Protein AF-A0AAU8IJD8-F1 (afdb_monomer)

Sequence (40 aa):
MVQLIFPTRHAVGLVSNSRIVAMIHIEIGTVKLKGTGFVP

Solvent-accessible surface area (backbone atoms only — not comparable to full-atom values): 2521 Å² total; per-residue (Å²): 85,85,77,42,74,44,96,34,57,41,32,41,31,37,40,46,96,86,71,51,74,49,73,50,66,54,78,83,72,44,64,77,47,68,27,65,96,50,82,134

Foldseek 3Di:
DWDDQDQLRQKTWDADPVRDIDMDGHDPPSVVVSN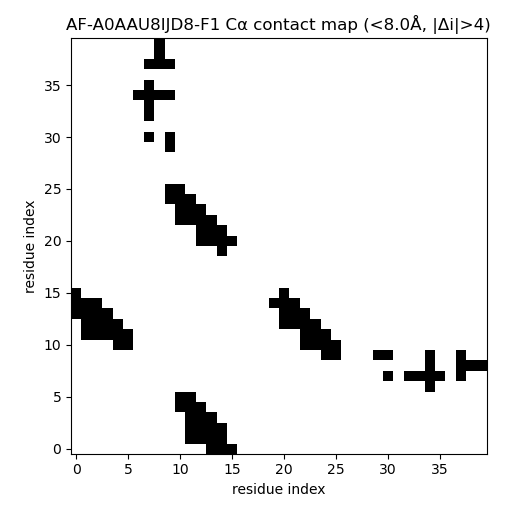VPPDD

Radius of gyration: 11.19 Å; Cα contacts (8 Å, |Δi|>4): 54; chains: 1; bounding box: 26×19×26 Å

Mean predicted aligned error: 2.24 Å

InterPro domains:
  IPR001127 Phosphotransferase system, sugar-specific permease EIIA type 1 [PF00358] (2-38)
  IPR011055 Duplicated hybrid motif [G3DSA:2.70.70.10] (1-40)
  IPR011055 Duplicated hybrid motif [SSF51261] (2-39)

Structure (mmCIF, N/CA/C/O backbone):
data_AF-A0AAU8IJD8-F1
#
_entry.id   AF-A0AAU8IJD8-F1
#
loop_
_atom_site.group_PDB
_atom_site.id
_atom_site.type_symbol
_atom_site.label_atom_id
_atom_site.label_alt_id
_atom_site.label_comp_id
_atom_site.label_asym_id
_atom_site.label_entity_id
_atom_site.label_seq_id
_atom_site.pdbx_PDB_ins_code
_atom_site.Cartn_x
_atom_site.Cartn_y
_atom_site.Cartn_z
_atom_site.occupancy
_atom_site.B_iso_or_equiv
_atom_site.auth_seq_id
_atom_site.auth_comp_id
_atom_site.auth_asym_id
_atom_site.auth_atom_id
_atom_site.pdbx_PDB_model_num
ATOM 1 N N . MET A 1 1 ? 10.630 -9.632 -8.620 1.00 91.19 1 MET A N 1
ATOM 2 C CA . MET A 1 1 ? 10.233 -10.229 -7.329 1.00 91.19 1 MET A CA 1
ATOM 3 C C . MET A 1 1 ? 9.712 -9.156 -6.385 1.00 91.19 1 MET A C 1
ATOM 5 O O . MET A 1 1 ? 10.046 -7.988 -6.577 1.00 91.19 1 MET A O 1
ATOM 9 N N . VAL A 1 2 ? 8.931 -9.559 -5.382 1.00 93.69 2 VAL A N 1
ATOM 10 C CA . VAL A 1 2 ? 8.595 -8.707 -4.233 1.00 93.69 2 VAL A CA 1
ATOM 11 C C . VAL A 1 2 ? 9.846 -8.525 -3.380 1.00 93.69 2 VAL A C 1
ATOM 13 O O . VAL A 1 2 ? 10.496 -9.508 -3.043 1.00 93.69 2 VAL A O 1
ATOM 16 N N . GLN A 1 3 ? 10.193 -7.277 -3.079 1.00 95.69 3 GLN A N 1
ATOM 17 C CA . GLN A 1 3 ? 11.366 -6.921 -2.269 1.00 95.69 3 GLN A CA 1
ATOM 18 C C . GLN A 1 3 ? 10.989 -6.310 -0.923 1.00 95.69 3 GLN A C 1
ATOM 20 O O . GLN A 1 3 ? 11.754 -6.384 0.032 1.00 95.69 3 GLN A O 1
ATOM 25 N N . LEU A 1 4 ? 9.816 -5.683 -0.848 1.00 96.00 4 LEU A N 1
ATOM 26 C CA . LEU A 1 4 ? 9.358 -4.988 0.344 1.00 96.00 4 LEU A CA 1
ATOM 27 C C . LEU A 1 4 ? 7.845 -5.110 0.451 1.00 96.00 4 LEU A C 1
ATOM 29 O O . LEU A 1 4 ? 7.136 -4.794 -0.500 1.00 96.00 4 LEU A O 1
ATOM 33 N N . ILE A 1 5 ? 7.359 -5.510 1.620 1.00 97.00 5 ILE A N 1
ATOM 34 C CA . ILE A 1 5 ? 5.949 -5.404 1.996 1.00 97.00 5 ILE A CA 1
ATOM 35 C C . ILE A 1 5 ? 5.898 -4.450 3.183 1.00 97.00 5 ILE A C 1
ATOM 37 O O . ILE A 1 5 ? 6.589 -4.658 4.180 1.00 97.00 5 ILE A O 1
ATOM 41 N N . PHE A 1 6 ? 5.113 -3.380 3.072 1.00 97.38 6 PHE A N 1
ATOM 42 C CA . PHE A 1 6 ? 4.988 -2.420 4.165 1.00 97.38 6 PHE A CA 1
ATOM 43 C C . PHE A 1 6 ? 4.218 -3.048 5.342 1.00 97.38 6 PHE A C 1
ATOM 45 O O . PHE A 1 6 ? 3.301 -3.834 5.105 1.00 97.38 6 PHE A O 1
ATOM 52 N N . PRO A 1 7 ? 4.504 -2.681 6.608 1.00 97.50 7 PRO A N 1
ATOM 53 C CA . PRO A 1 7 ? 3.897 -3.334 7.776 1.00 97.50 7 PRO A CA 1
ATOM 54 C C . PRO A 1 7 ? 2.362 -3.309 7.800 1.00 97.50 7 PRO A C 1
ATOM 56 O O . PRO A 1 7 ? 1.727 -4.275 8.204 1.00 97.50 7 PRO A O 1
ATOM 59 N N . THR A 1 8 ? 1.752 -2.218 7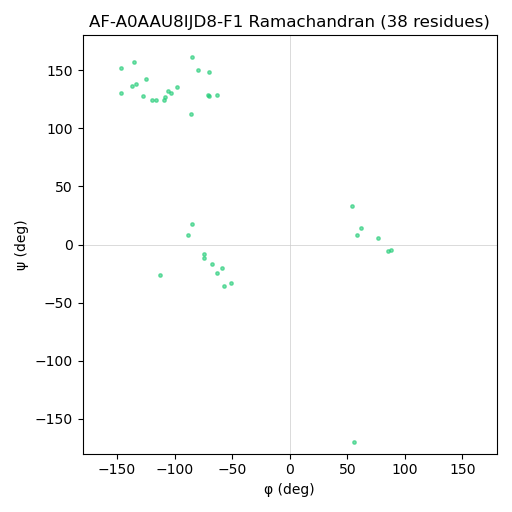.325 1.00 98.06 8 THR A N 1
ATOM 60 C CA . THR A 1 8 ? 0.289 -2.076 7.213 1.0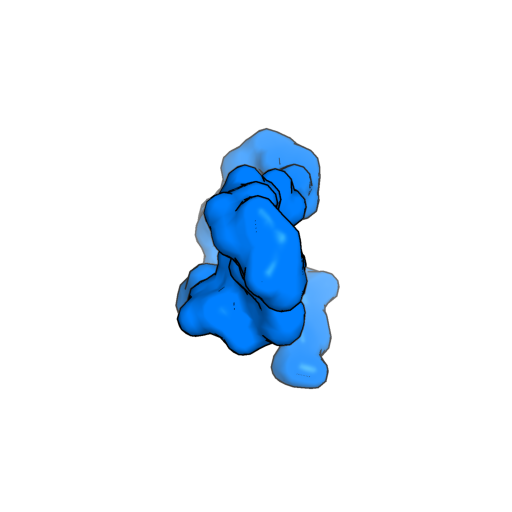0 98.06 8 THR A CA 1
ATOM 61 C C . THR A 1 8 ? -0.267 -2.595 5.884 1.00 98.06 8 THR A C 1
ATOM 63 O O . THR A 1 8 ? -1.433 -2.367 5.587 1.00 98.06 8 THR A O 1
ATOM 66 N N . ARG A 1 9 ? 0.563 -3.259 5.068 1.00 97.50 9 ARG A N 1
ATOM 67 C CA . ARG A 1 9 ? 0.228 -3.966 3.817 1.00 97.50 9 ARG A CA 1
ATOM 68 C C . ARG A 1 9 ? -0.427 -3.144 2.700 1.00 97.50 9 ARG A C 1
ATOM 70 O O . ARG A 1 9 ? -0.795 -3.693 1.671 1.00 97.50 9 ARG A O 1
ATOM 77 N N . HIS A 1 10 ? -0.501 -1.826 2.852 1.00 98.25 10 HIS A N 1
ATOM 78 C CA . HIS A 1 10 ? -1.060 -0.915 1.850 1.00 98.25 10 HIS A CA 1
ATOM 79 C C . HIS A 1 10 ? -0.153 -0.675 0.628 1.00 98.25 10 HIS A C 1
ATOM 81 O O . HIS A 1 10 ? -0.591 -0.067 -0.349 1.00 98.25 10 HIS A O 1
ATOM 87 N N . ALA A 1 11 ? 1.111 -1.105 0.682 1.00 98.25 11 ALA A N 1
ATOM 88 C CA . ALA A 1 11 ? 2.074 -0.910 -0.393 1.00 98.25 11 ALA A CA 1
ATOM 89 C C . ALA A 1 11 ? 3.063 -2.080 -0.510 1.00 98.25 11 ALA A C 1
ATOM 91 O O . ALA A 1 11 ? 3.388 -2.745 0.482 1.00 98.25 11 ALA A O 1
ATOM 92 N N . VAL A 1 12 ? 3.561 -2.301 -1.730 1.00 97.88 12 VAL A N 1
A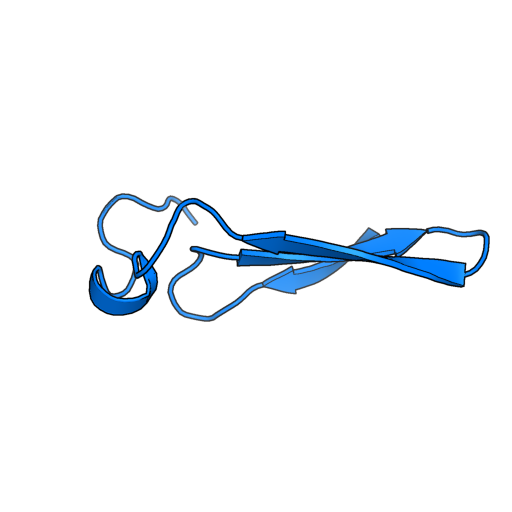TOM 93 C CA . VAL A 1 12 ? 4.549 -3.336 -2.069 1.00 97.88 12 VAL A CA 1
ATOM 94 C C . VAL A 1 12 ? 5.615 -2.781 -3.017 1.00 97.88 12 VAL A C 1
ATOM 96 O O . VAL A 1 12 ? 5.310 -2.067 -3.973 1.00 97.88 12 VAL A O 1
ATOM 99 N N . GLY A 1 13 ? 6.877 -3.106 -2.744 1.00 97.94 13 GLY A N 1
ATOM 100 C CA . GLY A 1 13 ? 8.026 -2.795 -3.591 1.00 97.94 13 GLY A CA 1
ATOM 101 C C . GLY A 1 13 ? 8.423 -3.990 -4.456 1.00 97.94 13 GLY A C 1
ATOM 102 O O . GLY A 1 13 ? 8.511 -5.121 -3.970 1.00 97.94 13 GLY A O 1
ATOM 103 N N . LEU A 1 14 ? 8.690 -3.734 -5.735 1.00 97.88 14 LEU A N 1
ATOM 104 C CA . LEU A 1 14 ? 9.028 -4.726 -6.750 1.00 97.88 14 LEU A CA 1
ATOM 105 C C . LEU A 1 14 ? 10.361 -4.385 -7.417 1.00 97.88 14 LEU A C 1
ATOM 107 O O . LEU A 1 14 ? 10.646 -3.226 -7.717 1.00 97.88 14 LEU A O 1
ATOM 111 N N . VAL A 1 15 ? 11.145 -5.417 -7.727 1.00 97.44 15 VAL A N 1
ATOM 112 C CA . VAL A 1 15 ? 12.336 -5.295 -8.581 1.00 97.44 15 VAL A CA 1
ATOM 113 C C . VAL A 1 15 ? 12.267 -6.322 -9.703 1.00 97.44 15 VAL A C 1
ATOM 115 O O . VAL A 1 15 ? 12.056 -7.511 -9.448 1.00 97.44 15 VAL A O 1
ATOM 118 N N . SER A 1 16 ? 12.421 -5.867 -10.946 1.00 96.94 16 SER A N 1
ATOM 119 C CA . SER A 1 16 ? 12.497 -6.733 -12.128 1.00 96.94 16 SER A CA 1
ATOM 120 C C . SER A 1 16 ? 13.919 -7.248 -12.365 1.00 96.94 16 SER A C 1
ATOM 122 O O . SER A 1 16 ? 14.898 -6.661 -11.905 1.00 96.94 16 SER A O 1
ATOM 124 N N . ASN A 1 17 ? 14.044 -8.313 -13.155 1.00 96.19 17 ASN A N 1
ATOM 125 C CA . ASN A 1 17 ? 15.347 -8.867 -13.539 1.00 96.19 17 ASN A CA 1
ATOM 126 C C . ASN A 1 17 ? 16.182 -7.873 -14.369 1.00 96.19 17 ASN A C 1
ATOM 128 O O . ASN A 1 17 ? 17.407 -7.913 -14.331 1.00 96.19 17 ASN A O 1
ATOM 132 N N . SER A 1 18 ? 15.523 -6.925 -15.042 1.00 96.81 18 SER A N 1
ATOM 133 C CA . SER A 1 18 ? 16.154 -5.821 -15.778 1.00 96.81 18 SER A CA 1
ATOM 134 C C . SER A 1 18 ? 16.484 -4.614 -14.889 1.00 96.81 18 SER A C 1
ATOM 136 O O . SER A 1 18 ? 16.679 -3.514 -15.394 1.00 96.81 18 SER A O 1
ATOM 138 N N . ARG A 1 19 ? 16.521 -4.797 -13.560 1.00 93.25 19 ARG A N 1
ATOM 139 C CA . ARG A 1 19 ? 16.836 -3.772 -12.545 1.00 93.25 19 ARG A CA 1
ATOM 140 C C . ARG A 1 19 ? 15.874 -2.580 -12.482 1.00 93.25 19 ARG A C 1
ATOM 142 O O . ARG A 1 19 ? 16.171 -1.596 -11.813 1.00 93.25 19 ARG A O 1
ATOM 149 N N . ILE A 1 20 ? 14.702 -2.670 -13.109 1.00 97.00 20 ILE A N 1
ATOM 150 C CA . ILE A 1 20 ? 13.633 -1.682 -12.905 1.00 97.00 20 ILE A CA 1
ATOM 151 C C . ILE A 1 20 ? 13.058 -1.867 -11.500 1.00 97.00 20 ILE A C 1
ATOM 153 O O . ILE A 1 20 ? 12.674 -2.987 -11.142 1.00 97.00 20 ILE A O 1
ATOM 157 N N . VAL A 1 21 ? 12.988 -0.771 -10.744 1.00 97.31 21 VAL A N 1
ATOM 158 C CA . VAL A 1 21 ? 12.381 -0.692 -9.410 1.00 97.31 21 VAL A CA 1
ATOM 159 C C . VAL A 1 21 ? 11.018 -0.021 -9.532 1.00 97.31 21 VAL A 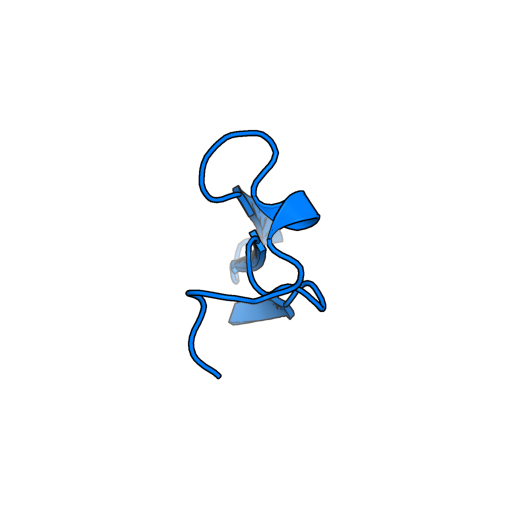C 1
ATOM 161 O O . VAL A 1 21 ? 10.904 1.043 -10.136 1.00 97.31 21 VAL A O 1
ATOM 164 N N . ALA A 1 22 ? 9.992 -0.639 -8.957 1.00 96.94 22 ALA A N 1
ATOM 165 C CA . ALA A 1 22 ? 8.639 -0.101 -8.929 1.00 96.94 22 ALA A CA 1
ATOM 166 C C . ALA A 1 22 ? 8.023 -0.252 -7.535 1.00 9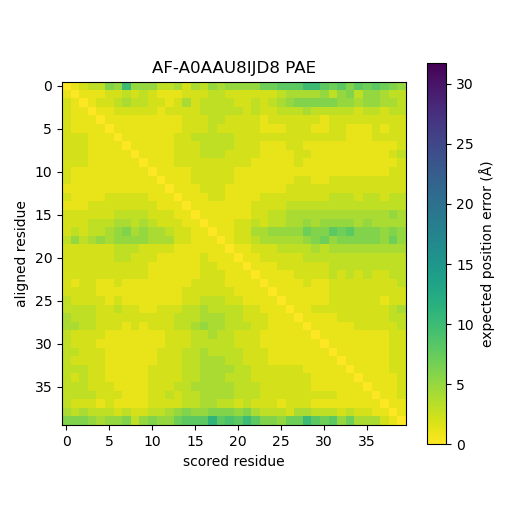6.94 22 ALA A C 1
ATOM 168 O O . ALA A 1 22 ? 8.409 -1.126 -6.759 1.00 96.94 22 ALA A O 1
ATOM 169 N N . MET A 1 23 ? 7.036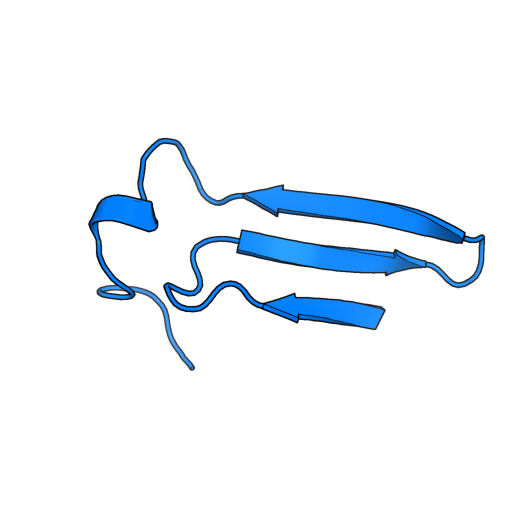 0.586 -7.234 1.00 97.62 23 MET A N 1
ATOM 170 C CA . MET A 1 23 ? 6.236 0.498 -6.017 1.00 97.62 23 MET A CA 1
ATOM 171 C C . MET A 1 23 ? 4.762 0.630 -6.377 1.00 97.62 23 MET A C 1
ATOM 173 O O . MET A 1 23 ? 4.396 1.470 -7.195 1.00 97.62 23 MET A O 1
ATOM 177 N N . ILE A 1 24 ? 3.929 -0.189 -5.745 1.00 97.69 24 ILE A N 1
ATOM 178 C CA . ILE A 1 24 ? 2.474 -0.074 -5.813 1.00 97.69 24 ILE A CA 1
ATOM 179 C C . ILE A 1 24 ? 2.007 0.415 -4.447 1.00 97.69 24 ILE A C 1
ATOM 181 O O . ILE A 1 24 ? 2.325 -0.209 -3.436 1.00 97.69 24 ILE A O 1
ATOM 185 N N . HIS A 1 25 ? 1.271 1.523 -4.423 1.00 98.19 25 HIS A N 1
ATOM 186 C CA . HIS A 1 25 ? 0.639 2.078 -3.230 1.00 98.19 25 HIS A CA 1
ATOM 187 C C . HIS A 1 25 ? -0.874 2.106 -3.458 1.00 98.19 25 HIS A C 1
ATOM 189 O O . HIS A 1 25 ? -1.335 2.662 -4.453 1.00 98.19 25 HIS A O 1
ATOM 195 N N . ILE A 1 26 ? -1.640 1.480 -2.566 1.00 97.88 26 ILE A N 1
ATOM 196 C CA . ILE A 1 26 ? -3.093 1.351 -2.707 1.00 97.88 26 ILE A CA 1
ATOM 197 C C . ILE A 1 26 ? -3.754 2.605 -2.139 1.00 97.88 26 ILE A C 1
ATOM 199 O O . ILE A 1 26 ? -3.727 2.809 -0.926 1.00 97.88 26 ILE A O 1
ATOM 203 N N . GLU A 1 27 ? -4.362 3.414 -3.011 1.00 97.88 27 GLU A N 1
ATOM 204 C CA . GLU A 1 27 ? -5.080 4.659 -2.676 1.00 97.88 27 GLU A CA 1
ATOM 205 C C . GLU A 1 27 ? -4.234 5.680 -1.894 1.00 97.88 27 GLU A C 1
ATOM 207 O O . GLU A 1 27 ? -3.023 5.537 -1.781 1.00 97.88 27 GLU A O 1
ATOM 212 N N . ILE A 1 28 ? -4.830 6.754 -1.368 1.00 97.88 28 ILE A N 1
ATOM 213 C CA . ILE A 1 28 ? -4.131 7.759 -0.548 1.00 97.88 28 ILE A CA 1
ATOM 214 C C . ILE A 1 28 ? -4.514 7.584 0.924 1.00 97.88 28 ILE A C 1
ATOM 216 O O . ILE A 1 28 ? -5.686 7.500 1.280 1.00 97.88 28 ILE A O 1
ATOM 220 N N . GLY A 1 29 ? -3.519 7.568 1.814 1.00 97.62 29 GLY A N 1
ATOM 221 C CA . GLY A 1 29 ? -3.750 7.576 3.264 1.00 97.62 29 GLY A CA 1
ATOM 222 C C . GLY A 1 29 ? -4.202 6.243 3.870 1.00 97.62 29 GLY A C 1
ATOM 223 O O . GLY A 1 29 ? -4.438 6.186 5.076 1.00 97.62 29 GLY A O 1
ATOM 224 N N . THR A 1 30 ? -4.246 5.163 3.093 1.00 98.31 30 THR A N 1
ATOM 225 C CA . THR A 1 30 ? -4.554 3.793 3.550 1.00 98.31 30 THR A CA 1
ATOM 226 C C . THR A 1 30 ? -3.599 3.268 4.616 1.00 98.31 30 THR A C 1
ATOM 228 O O . THR A 1 30 ? -3.984 2.422 5.419 1.00 98.31 30 THR A O 1
ATOM 231 N N . VAL A 1 31 ? -2.399 3.843 4.737 1.00 98.12 31 VAL A N 1
ATOM 232 C CA . VAL A 1 31 ? -1.509 3.615 5.885 1.00 98.12 31 VAL A CA 1
ATOM 233 C C . VAL A 1 31 ? -2.219 3.831 7.235 1.00 98.12 31 VAL A C 1
ATOM 235 O O . VAL A 1 31 ? -1.951 3.106 8.194 1.00 98.12 31 VAL A O 1
ATOM 238 N N . LYS A 1 32 ? -3.183 4.764 7.308 1.00 98.31 32 LYS A N 1
ATOM 239 C CA . LYS A 1 32 ? -3.971 5.068 8.515 1.00 98.31 32 LYS A CA 1
ATOM 240 C C . LYS A 1 32 ? -4.911 3.931 8.929 1.00 98.31 32 LYS A C 1
ATOM 242 O O . LYS A 1 32 ? -5.331 3.907 10.082 1.00 98.31 32 LYS A O 1
ATOM 247 N N . LEU A 1 33 ? -5.199 2.978 8.037 1.00 98.00 33 LEU A N 1
ATOM 248 C CA . LEU A 1 33 ? -6.018 1.795 8.328 1.00 98.00 33 LEU A CA 1
ATOM 249 C C . LEU A 1 33 ? -5.273 0.751 9.175 1.00 98.00 33 LEU A C 1
ATOM 251 O O . LEU A 1 33 ? -5.878 -0.215 9.637 1.00 98.00 33 LEU A O 1
ATOM 255 N N . LYS A 1 34 ? -3.962 0.935 9.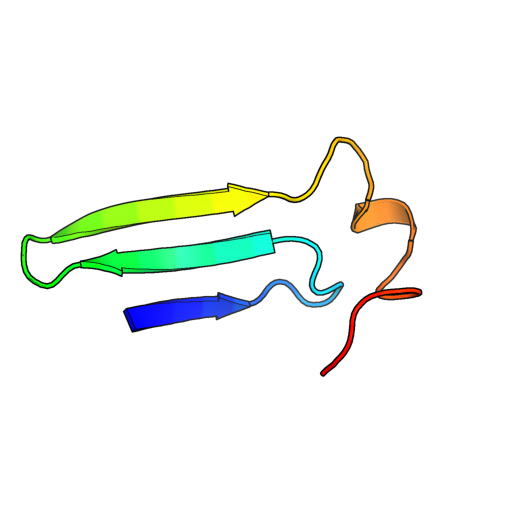400 1.00 97.50 34 LYS A N 1
ATOM 256 C CA . LYS A 1 34 ? -3.130 0.069 10.254 1.00 97.50 34 LYS A CA 1
ATOM 257 C C . LYS A 1 34 ? -3.199 -1.420 9.869 1.00 97.50 34 LYS A C 1
ATOM 259 O O . LYS A 1 34 ? -3.122 -2.285 10.731 1.00 97.50 34 LYS A O 1
ATOM 264 N N . GLY A 1 35 ? -3.355 -1.717 8.576 1.00 97.06 35 GLY A N 1
ATOM 265 C CA . GLY A 1 35 ? -3.472 -3.087 8.061 1.00 97.06 35 GLY A CA 1
ATOM 266 C C . GLY A 1 35 ? -4.884 -3.671 8.088 1.00 97.06 35 GLY A C 1
ATOM 267 O O . GLY A 1 35 ? -5.104 -4.738 7.523 1.00 97.06 35 GLY A O 1
ATOM 268 N N . THR A 1 36 ? -5.860 -2.969 8.668 1.00 97.62 36 THR A N 1
ATOM 269 C CA . THR A 1 36 ? -7.271 -3.372 8.604 1.00 97.62 36 THR A CA 1
ATOM 270 C C . THR A 1 36 ? -7.748 -3.356 7.152 1.00 97.62 36 THR A C 1
ATOM 272 O O . THR A 1 36 ? -7.562 -2.361 6.455 1.00 97.62 36 THR A O 1
ATOM 275 N N . GLY A 1 37 ? -8.356 -4.455 6.700 1.00 96.44 37 GLY A N 1
ATOM 276 C CA . GLY A 1 37 ? -8.812 -4.622 5.315 1.00 96.44 37 GLY A CA 1
ATOM 277 C C . GLY A 1 37 ? -7.758 -5.183 4.351 1.00 96.44 37 GLY A C 1
ATOM 278 O O . GLY A 1 37 ? -8.101 -5.487 3.214 1.00 96.44 37 GLY A O 1
ATOM 279 N N . PHE A 1 38 ? -6.510 -5.380 4.796 1.00 96.69 38 PHE A N 1
ATOM 280 C CA . PHE A 1 38 ? -5.448 -5.997 3.998 1.00 96.69 38 PHE A CA 1
ATOM 281 C C . PHE A 1 38 ? -5.117 -7.403 4.512 1.00 96.69 38 PHE A C 1
ATOM 283 O O . PHE A 1 38 ? -4.809 -7.603 5.692 1.00 96.69 38 PHE A O 1
ATOM 290 N N . VAL A 1 39 ? -5.151 -8.389 3.617 1.00 94.38 39 VAL A N 1
ATOM 291 C CA . VAL A 1 39 ? -4.888 -9.795 3.958 1.00 94.38 39 VAL A CA 1
ATOM 292 C C . VAL A 1 39 ? -3.385 -10.092 4.074 1.00 94.38 39 VAL A C 1
ATOM 294 O O . VAL A 1 39 ? -2.592 -9.388 3.445 1.00 94.38 39 VAL A O 1
ATOM 297 N N . PRO A 1 40 ? -2.984 -11.060 4.924 1.00 83.31 40 PRO A N 1
ATOM 298 C CA . PRO A 1 40 ? -1.610 -11.561 4.981 1.00 83.31 40 PRO A CA 1
ATOM 299 C C . PRO A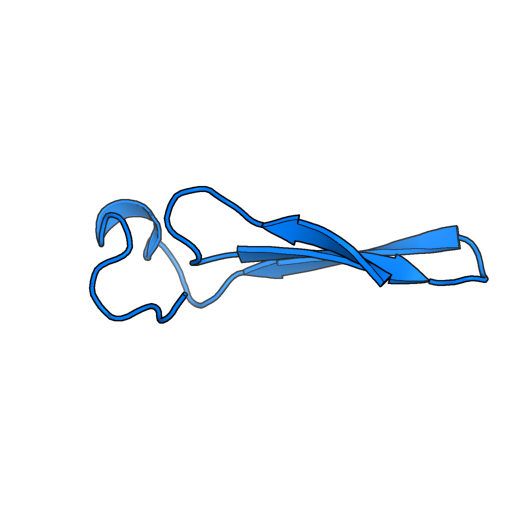 1 40 ? -1.153 -12.215 3.683 1.00 83.31 40 PRO A C 1
ATOM 301 O O . PRO A 1 40 ? -1.980 -12.924 3.067 1.00 83.31 40 PRO A O 1
#

pLDDT: mean 96.66, std 2.6, range [83.31, 98.31]

Organism: NCBI:txid3160863

Secondary structure (DSSP, 8-state):
-EEEE-TTSSEEEEE-TT--EEEEE-SSSGGGGTTTT---

Nearest PDB structures (foldseek):
  1gpr-assembly1_A-2  TM=9.792E-01  e=7.942E-02  Bacillus subtilis
  3our-assembly3_F  TM=9.826E-01  e=1.580E-01  Vibrio vulnificus CMCP6
  2gpr-assembly1_A  TM=8.366E-01  e=4.907E-02  Mycoplasma capricolum
  4jbw-assembly1_M  TM=9.657E-01  e=2.228E-01  Escherichia coli K-12
  7pxb-assembly1_B  TM=6.902E-01  e=3.256E+00  Mycobacterium tuberculosis